Protein AF-A0A833DBC8-F1 (afdb_monomer)

Nearest PDB structures (foldseek):
  3r42-assembly1_A  TM=3.358E-01  e=5.783E-01  Saccharomyces cerevisiae
  7zan-assembly1_C-2  TM=3.223E-01  e=9.195E-01  Homo sapiens
  5nan-assembly1_B  TM=3.167E-01  e=1.094E+00  Homo sapiens
  5bp3-assembly2_B  TM=2.971E-01  e=2.611E+00  Mycolicibacterium smegmatis MC2 155

Solvent-accessible surface area (backbone atoms only — not comparable to full-atom values): 9028 Å² total; per-residue (Å²): 134,87,83,79,68,94,74,79,69,81,77,70,94,66,86,78,84,58,95,85,64,88,82,79,84,75,78,76,83,82,66,87,79,48,72,27,63,76,57,41,62,73,53,54,74,53,76,79,50,56,92,43,77,45,79,76,37,76,80,27,62,53,72,72,67,35,45,82,41,50,30,53,97,75,36,57,69,54,74,50,75,45,84,41,64,47,102,85,67,51,78,46,82,44,72,50,38,34,42,35,26,38,65,41,96,86,60,60,22,26,27,29,33,60,68,64,97,58,72,61,41,37,36,29,37,34,28,26,73,38,56,54,50,54,53,43,45,70,78,56,53,48,50,61,128

Foldseek 3Di:
DDDDDPPPPDPDPDPPDDQPDDDDPPPPPPDDFAFQVVVVVVCPVLVVDFPDKDFPFFFDQDPVSCVVLQFDPRFDKDKDWDWDADPVGDIDIDIWMWRWGDQDPVNQFTWIWIDDPDRGTTTMTTGNVSVVSVVCCVVPPRTDD

Secondary structure (DSSP, 8-state):
-----TT-----------TT--------TTS-PPB-HHHHHHHGGGGG--S-EEEEES---SHHHHHTTT-STT--EEEEEEEEE-TT--EEEEEEEEEEEEEPTTSSEEEEEEE-S-S---EEEEEHHHHHHHHHHHHS-SB--

Mean predicted aligned error: 10.94 Å

Structure (mmCIF, N/CA/C/O backbone):
data_AF-A0A833DBC8-F1
#
_entry.id   AF-A0A833DBC8-F1
#
loop_
_atom_site.group_PDB
_atom_site.id
_atom_site.type_symbol
_atom_site.label_atom_id
_atom_site.label_alt_id
_atom_site.label_comp_id
_atom_site.label_asym_id
_atom_site.label_entity_id
_atom_site.label_seq_id
_atom_site.pdbx_PDB_ins_code
_atom_site.Cartn_x
_atom_site.Cartn_y
_atom_site.Cartn_z
_atom_site.occupancy
_atom_site.B_iso_or_equiv
_atom_site.auth_seq_id
_atom_site.auth_comp_id
_atom_site.auth_asym_id
_atom_site.auth_atom_id
_atom_site.pdbx_PDB_model_num
ATOM 1 N N . MET A 1 1 ? -0.141 2.338 50.242 1.00 36.88 1 MET A N 1
ATOM 2 C CA . MET A 1 1 ? 0.446 3.583 49.716 1.00 36.88 1 MET A CA 1
ATOM 3 C C . MET A 1 1 ? -0.350 3.884 48.471 1.00 36.88 1 MET A C 1
ATOM 5 O O . MET A 1 1 ? -0.318 3.082 47.549 1.00 36.88 1 MET A O 1
ATOM 9 N N . ASP A 1 2 ? -1.213 4.885 48.569 1.00 33.09 2 ASP A N 1
ATOM 10 C CA . ASP A 1 2 ? -2.131 5.282 47.506 1.00 33.09 2 ASP A CA 1
ATOM 11 C C . ASP A 1 2 ? -1.337 6.083 46.464 1.00 33.09 2 ASP A C 1
ATOM 13 O O . ASP A 1 2 ? -0.567 6.967 46.845 1.00 33.09 2 ASP A O 1
ATOM 17 N N . LEU A 1 3 ? -1.425 5.693 45.192 1.00 40.16 3 LEU A N 1
ATOM 18 C CA . LEU A 1 3 ? -0.607 6.211 44.082 1.00 40.16 3 LEU A CA 1
ATOM 19 C C . LEU A 1 3 ? -1.458 6.958 43.048 1.00 40.16 3 LEU A C 1
ATOM 21 O O . LEU A 1 3 ? -1.142 6.956 41.861 1.00 40.16 3 LEU A O 1
ATOM 25 N N . THR A 1 4 ? -2.554 7.581 43.468 1.00 42.47 4 THR A N 1
ATOM 26 C CA . THR A 1 4 ? -3.302 8.475 42.583 1.00 42.47 4 THR A CA 1
ATOM 27 C C . THR A 1 4 ? -2.756 9.890 42.722 1.00 42.47 4 THR A C 1
ATOM 29 O O . THR A 1 4 ? -3.009 10.567 43.721 1.00 42.47 4 THR A O 1
ATOM 32 N N . ASP A 1 5 ? -1.974 10.312 41.730 1.00 41.88 5 ASP A N 1
ATOM 33 C CA . ASP A 1 5 ? -1.545 11.698 41.576 1.00 41.88 5 ASP A CA 1
ATOM 34 C C . ASP A 1 5 ? -2.748 12.532 41.109 1.00 41.88 5 ASP A C 1
ATOM 36 O O . ASP A 1 5 ? -3.415 12.203 40.127 1.00 41.88 5 ASP A O 1
ATOM 40 N N . ALA A 1 6 ? -3.065 13.596 41.844 1.00 42.12 6 ALA A N 1
ATOM 41 C CA . ALA A 1 6 ? -4.268 14.411 41.656 1.00 42.12 6 ALA A CA 1
ATOM 42 C C . ALA A 1 6 ? -4.221 15.309 40.401 1.00 42.12 6 ALA A C 1
ATOM 44 O O . ALA A 1 6 ? -5.123 16.117 40.194 1.00 42.12 6 ALA A O 1
ATOM 45 N N . ASN A 1 7 ? -3.189 15.152 39.569 1.00 43.09 7 ASN A N 1
ATOM 46 C CA . ASN A 1 7 ? -2.971 15.884 38.323 1.00 43.09 7 ASN A CA 1
ATOM 47 C C . ASN A 1 7 ? -3.301 15.079 37.052 1.00 43.09 7 ASN A C 1
ATOM 49 O O . ASN A 1 7 ? -2.933 15.507 35.960 1.00 43.09 7 ASN A O 1
ATOM 53 N N . ASP A 1 8 ? -4.035 13.964 37.151 1.00 41.16 8 ASP A N 1
ATOM 54 C CA . ASP A 1 8 ? -4.628 13.254 35.998 1.00 41.16 8 ASP A CA 1
ATOM 55 C C . ASP A 1 8 ? -5.806 14.058 35.381 1.00 41.16 8 ASP A C 1
ATOM 57 O O . ASP A 1 8 ? -6.910 13.567 35.122 1.00 41.16 8 ASP A O 1
ATOM 61 N N . GLU A 1 9 ? -5.593 15.357 35.153 1.00 39.69 9 GLU A N 1
ATOM 62 C CA . GLU A 1 9 ? -6.494 16.201 34.386 1.00 39.69 9 GLU A CA 1
ATOM 63 C C . GLU A 1 9 ? -6.500 15.737 32.927 1.00 39.69 9 GLU A C 1
ATOM 65 O O . GLU A 1 9 ? -5.564 15.967 32.166 1.00 39.69 9 GLU A O 1
ATOM 70 N N . LYS A 1 10 ? -7.607 15.084 32.551 1.00 41.38 10 LYS A N 1
ATOM 71 C CA . LYS A 1 10 ? -8.259 15.126 31.231 1.00 41.38 10 LYS A CA 1
ATOM 72 C C . LYS A 1 10 ? -7.315 15.392 30.051 1.00 41.38 10 LYS A C 1
ATOM 74 O O . LYS A 1 10 ? -7.465 16.379 29.330 1.00 41.38 10 LYS A O 1
ATOM 79 N N . THR A 1 11 ? -6.408 14.466 29.773 1.00 36.88 11 THR A N 1
ATOM 80 C CA . THR A 1 11 ? -5.800 14.400 28.445 1.00 36.88 11 THR A CA 1
ATOM 81 C C . THR A 1 11 ? -6.843 13.821 27.497 1.00 36.88 11 THR A C 1
ATOM 83 O O . THR A 1 11 ? -7.052 12.615 27.405 1.00 36.88 11 THR A O 1
ATOM 86 N N . SER A 1 12 ? -7.585 14.704 26.825 1.00 37.84 12 SER A N 1
ATOM 87 C CA . SER A 1 12 ? -8.412 14.309 25.690 1.00 37.84 12 SER A CA 1
ATOM 88 C C . SER A 1 12 ? -7.510 13.628 24.665 1.00 37.84 12 SER A C 1
ATOM 90 O O . SER A 1 12 ? -6.496 14.216 24.279 1.00 37.84 12 SER A O 1
ATOM 92 N N . ASN A 1 13 ? -7.887 12.426 24.222 1.00 42.09 13 ASN A N 1
ATOM 93 C CA . ASN A 1 13 ? -7.270 11.737 23.091 1.00 42.09 13 ASN A CA 1
ATOM 94 C C . ASN A 1 13 ? -7.404 12.617 21.839 1.00 42.09 13 ASN A C 1
ATOM 96 O O . ASN A 1 13 ? -8.350 12.495 21.067 1.00 42.09 13 ASN A O 1
ATOM 100 N N . SER A 1 14 ? -6.477 13.553 21.677 1.00 40.44 14 SER A N 1
ATOM 101 C CA . SER A 1 14 ? -6.288 14.328 20.465 1.00 40.44 14 SER A CA 1
ATOM 102 C C . SER A 1 14 ? -5.070 13.731 19.785 1.00 40.44 14 SER A C 1
ATOM 104 O O . SER A 1 14 ? -3.948 13.812 20.282 1.00 40.44 14 SER A O 1
ATOM 106 N N . LEU A 1 15 ? -5.316 13.045 18.671 1.00 46.38 15 LEU A N 1
ATOM 107 C CA . LEU A 1 15 ? -4.273 12.678 17.724 1.00 46.38 15 LEU A CA 1
ATOM 108 C C . LEU A 1 15 ? -3.784 13.989 17.099 1.00 46.38 15 LEU A C 1
ATOM 110 O O . LEU A 1 15 ? -4.294 14.431 16.072 1.00 46.38 15 LEU A O 1
ATOM 114 N N . ASN A 1 16 ? -2.854 14.665 17.773 1.00 42.97 16 ASN A N 1
ATOM 115 C CA . ASN A 1 16 ? -2.148 15.805 17.204 1.00 42.97 16 ASN A CA 1
ATOM 116 C C . ASN A 1 16 ? -1.276 15.267 16.080 1.00 42.97 16 ASN A C 1
ATOM 118 O O . ASN A 1 16 ? -0.211 14.737 16.367 1.00 42.97 16 ASN A O 1
ATOM 122 N N . LYS A 1 17 ? -1.760 15.351 14.838 1.00 47.94 17 LYS A N 1
ATOM 123 C CA . LYS A 1 17 ? -1.042 14.965 13.621 1.00 47.94 17 LYS A CA 1
ATOM 124 C C . LYS A 1 17 ? -0.041 16.062 13.255 1.00 47.94 17 LYS A C 1
ATOM 126 O O . LYS A 1 17 ? -0.428 17.093 12.712 1.00 47.94 17 LYS A O 1
ATOM 131 N N . GLU A 1 18 ? 1.234 15.841 13.540 1.00 46.38 18 GLU A N 1
ATOM 132 C CA . GLU A 1 18 ? 2.339 16.605 12.970 1.00 46.38 18 GLU A CA 1
ATOM 133 C C . GLU A 1 18 ? 3.036 15.754 11.896 1.00 46.38 18 GLU A C 1
ATOM 135 O O . GLU A 1 18 ? 3.261 14.557 12.106 1.00 46.38 18 GLU A O 1
ATOM 140 N N . PRO A 1 19 ? 3.388 16.333 10.734 1.00 40.66 19 PRO A N 1
ATOM 141 C CA . PRO A 1 19 ? 4.102 15.611 9.686 1.00 40.66 19 PRO A CA 1
ATOM 142 C C . PRO A 1 19 ? 5.457 15.075 10.177 1.00 40.66 19 PRO A C 1
ATOM 144 O O . PRO A 1 19 ? 6.279 15.833 10.687 1.00 40.66 19 PRO A O 1
ATOM 147 N N . GLY A 1 20 ? 5.723 13.781 9.966 1.00 41.75 20 GLY A N 1
ATOM 148 C CA . GLY A 1 20 ? 7.033 13.164 10.228 1.00 41.75 20 GLY A CA 1
ATOM 149 C C . GLY A 1 20 ? 7.212 12.504 11.600 1.00 41.75 20 GLY A C 1
ATOM 150 O O . GLY A 1 20 ? 8.315 12.043 11.897 1.00 41.75 20 GLY A O 1
ATOM 151 N N . ILE A 1 21 ? 6.160 12.414 12.421 1.00 41.06 21 ILE A N 1
ATOM 152 C CA . ILE A 1 21 ? 6.164 11.643 13.672 1.00 41.06 21 ILE A CA 1
ATOM 153 C C . ILE A 1 21 ? 5.371 10.348 13.462 1.00 41.06 21 ILE A C 1
ATOM 155 O O . ILE A 1 21 ? 4.203 10.375 13.089 1.00 41.06 21 ILE A O 1
ATOM 159 N N . GLY A 1 22 ? 6.007 9.196 13.695 1.00 36.44 22 GLY A N 1
ATOM 160 C CA . GLY A 1 22 ? 5.320 7.905 13.711 1.00 36.44 22 GLY A CA 1
ATOM 161 C C . GLY A 1 22 ? 4.460 7.777 14.967 1.00 36.44 22 GLY A C 1
ATOM 162 O O . GLY A 1 22 ? 4.975 7.817 16.085 1.00 36.44 22 GLY A O 1
ATOM 163 N N . TYR A 1 23 ? 3.152 7.610 14.798 1.00 45.09 23 TYR A N 1
ATOM 164 C CA . TYR A 1 23 ? 2.212 7.441 15.902 1.00 45.09 23 TYR A CA 1
ATOM 165 C C . TYR A 1 23 ? 1.971 5.955 16.161 1.00 45.09 23 TYR A C 1
ATOM 167 O O . TYR A 1 23 ? 1.170 5.307 15.488 1.00 45.09 23 TYR A O 1
ATOM 175 N N . ALA A 1 24 ? 2.631 5.413 17.182 1.00 42.09 24 ALA A N 1
ATOM 176 C CA . ALA A 1 24 ? 2.230 4.139 17.757 1.00 42.09 24 ALA A CA 1
ATOM 177 C C . ALA A 1 24 ? 1.051 4.383 18.712 1.00 42.09 24 ALA A C 1
ATOM 179 O O . ALA A 1 24 ? 1.214 4.972 19.782 1.00 42.09 24 ALA A O 1
ATOM 180 N N . ALA A 1 25 ? -0.149 3.939 18.334 1.00 44.03 25 ALA A N 1
ATOM 181 C CA . ALA A 1 25 ? -1.286 3.917 19.243 1.00 44.03 25 ALA A CA 1
ATOM 182 C C . ALA A 1 25 ? -1.066 2.813 20.289 1.00 44.03 25 ALA A C 1
ATOM 184 O O . ALA A 1 25 ? -1.464 1.662 20.110 1.00 44.03 25 ALA A O 1
ATOM 185 N N . PHE A 1 26 ? -0.424 3.156 21.404 1.00 40.34 26 PHE A N 1
ATOM 186 C CA . PHE A 1 26 ? -0.473 2.319 22.594 1.00 40.34 26 PHE A CA 1
ATOM 187 C C . PHE A 1 26 ? -1.839 2.529 23.238 1.00 40.34 26 PHE A C 1
ATOM 189 O O . PHE A 1 26 ? -2.058 3.499 23.962 1.00 40.34 26 PHE A O 1
ATOM 196 N N . LEU A 1 27 ? -2.776 1.620 22.970 1.00 44.19 27 LEU A N 1
ATOM 197 C CA . LEU A 1 27 ? -3.972 1.507 23.794 1.00 44.19 27 LEU A CA 1
ATOM 198 C C . LEU A 1 27 ? -3.491 1.237 25.223 1.00 44.19 27 LEU A C 1
ATOM 200 O O . LEU A 1 27 ? -3.043 0.136 25.539 1.00 44.19 27 LEU A O 1
ATOM 204 N N . LYS A 1 28 ? -3.534 2.250 26.093 1.00 45.94 28 LYS A N 1
ATOM 205 C CA . LYS A 1 28 ? -3.354 2.061 27.532 1.00 45.94 28 LYS A CA 1
ATOM 206 C C . LYS A 1 28 ? -4.592 1.285 27.984 1.00 45.94 28 LYS A C 1
ATOM 208 O O . LYS A 1 28 ? -5.645 1.870 28.216 1.00 45.94 28 LYS A O 1
ATOM 213 N N . VAL A 1 29 ? -4.504 -0.048 27.968 1.00 47.81 29 VAL A N 1
ATOM 214 C CA . VAL A 1 29 ? -5.620 -0.975 28.219 1.00 47.81 29 VAL A CA 1
ATOM 215 C C . VAL A 1 29 ? -6.024 -0.910 29.698 1.00 47.81 29 VAL A C 1
ATOM 217 O O . VAL A 1 29 ? -5.690 -1.783 30.489 1.00 47.81 29 VAL A O 1
ATOM 220 N N . GLY A 1 30 ? -6.706 0.166 30.084 1.00 50.06 30 GLY A N 1
ATOM 221 C CA . GLY A 1 30 ? -7.488 0.266 31.318 1.00 50.06 30 GLY A CA 1
ATOM 222 C C . GLY A 1 30 ? -8.985 0.118 31.041 1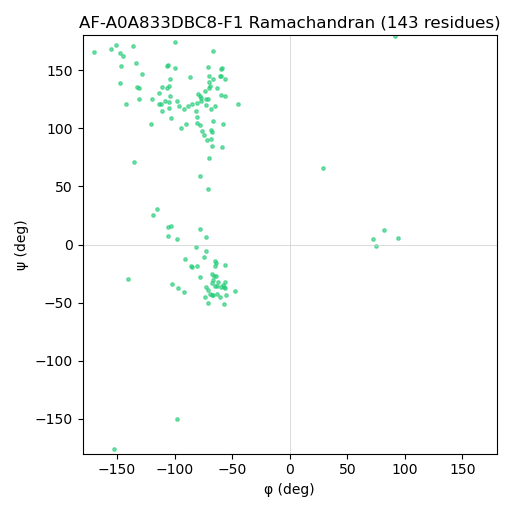.00 50.06 30 GLY A C 1
ATOM 223 O O . GLY A 1 30 ? -9.701 -0.511 31.815 1.00 50.06 30 GLY A O 1
ATOM 224 N N . GLU A 1 31 ? -9.445 0.606 29.885 1.00 56.97 31 GLU A N 1
ATOM 225 C CA . GLU A 1 31 ? -10.837 0.506 29.450 1.00 56.97 31 GLU A CA 1
ATOM 226 C C . GLU A 1 31 ? -10.964 -0.396 28.222 1.00 56.97 31 GLU A C 1
ATOM 228 O O . GLU A 1 31 ? -10.252 -0.257 27.225 1.00 56.97 31 GLU A O 1
ATOM 233 N N . LYS A 1 32 ? -11.896 -1.352 28.286 1.00 62.75 32 LYS A N 1
ATOM 234 C CA . LYS A 1 32 ? -12.289 -2.149 27.122 1.00 62.75 32 LYS A CA 1
ATOM 235 C C . LYS A 1 32 ? -13.025 -1.239 26.144 1.00 62.75 32 LYS A C 1
ATOM 237 O O . LYS A 1 32 ? -14.224 -1.020 26.295 1.00 62.75 32 LYS A O 1
ATOM 242 N N . ILE A 1 33 ? -12.322 -0.749 25.128 1.00 73.69 33 ILE A N 1
ATOM 243 C CA . ILE A 1 33 ? -12.952 -0.042 24.015 1.00 73.69 33 ILE A CA 1
ATOM 244 C C . ILE A 1 33 ? -13.846 -1.035 23.266 1.00 73.69 33 ILE A C 1
ATOM 246 O O . ILE A 1 33 ? -13.389 -2.066 22.767 1.00 73.69 33 ILE A O 1
ATOM 250 N N . ALA A 1 34 ? -15.145 -0.752 23.223 1.00 84.62 34 ALA A N 1
ATOM 251 C CA . ALA A 1 34 ? -16.101 -1.611 22.544 1.00 84.62 34 ALA A CA 1
ATOM 252 C C . ALA A 1 34 ? -16.058 -1.364 21.032 1.00 84.62 34 ALA A C 1
ATOM 254 O O . ALA A 1 34 ? -16.195 -0.232 20.577 1.00 84.62 34 ALA A O 1
ATOM 255 N N . LEU A 1 35 ? -15.943 -2.435 20.247 1.00 85.56 35 LEU A N 1
ATOM 256 C CA . LEU A 1 35 ? -16.072 -2.374 18.793 1.00 85.56 35 LEU A CA 1
ATOM 257 C C . LEU A 1 35 ? -17.492 -1.930 18.400 1.00 85.56 35 LEU A C 1
ATOM 259 O O . LEU A 1 35 ? -18.489 -2.460 18.909 1.00 85.56 35 LEU A O 1
ATOM 263 N N . ASN A 1 36 ? -17.593 -0.999 17.455 1.00 89.25 36 ASN A N 1
ATOM 264 C CA . ASN A 1 36 ? -18.820 -0.754 16.715 1.00 89.25 36 ASN A CA 1
ATOM 265 C C . ASN A 1 36 ? -18.935 -1.812 15.605 1.00 89.25 36 ASN A C 1
ATOM 267 O O . ASN A 1 36 ? -18.234 -1.761 14.596 1.00 89.25 36 ASN A O 1
ATOM 271 N N . LYS A 1 37 ? -19.820 -2.795 15.806 1.00 88.75 37 LYS A N 1
ATOM 272 C CA . LYS A 1 37 ? -19.976 -3.927 14.884 1.00 88.75 37 LYS A CA 1
ATOM 273 C C . LYS A 1 37 ? -20.553 -3.519 13.529 1.00 88.75 37 LYS A C 1
ATOM 275 O O . LYS A 1 37 ? -20.183 -4.138 12.537 1.00 88.75 37 LYS A O 1
ATOM 280 N N . GLU A 1 38 ? -21.430 -2.514 13.475 1.00 87.94 38 GLU A N 1
ATOM 281 C CA . GLU A 1 38 ? -22.000 -2.052 12.206 1.00 87.94 38 GLU A CA 1
ATOM 282 C C . GLU A 1 38 ? -20.947 -1.357 11.339 1.00 87.94 38 GLU A C 1
ATOM 284 O O . GLU A 1 38 ? -20.887 -1.613 10.137 1.00 87.94 38 GLU A O 1
ATOM 289 N N . LEU A 1 39 ? -20.098 -0.515 11.940 1.00 84.00 39 LEU A N 1
ATOM 290 C CA . LEU A 1 39 ? -18.977 0.117 11.237 1.00 84.00 39 LEU A CA 1
ATOM 291 C C . LEU A 1 39 ? -17.933 -0.924 10.828 1.00 84.00 39 LEU A C 1
ATOM 293 O O . LEU A 1 39 ? -17.488 -0.933 9.686 1.00 84.00 39 LEU A O 1
ATOM 297 N N . TRP A 1 40 ? -17.604 -1.863 11.719 1.00 86.12 40 TRP A N 1
ATOM 298 C CA . TRP A 1 40 ? -16.649 -2.924 11.406 1.00 86.12 40 TRP A CA 1
ATOM 299 C C . TRP A 1 40 ? -17.096 -3.798 10.232 1.00 86.12 40 TRP A C 1
ATOM 301 O O . TRP A 1 40 ? -16.300 -4.079 9.339 1.00 86.12 40 TRP A O 1
ATOM 311 N N . ALA A 1 41 ? -18.369 -4.208 10.204 1.00 86.00 41 ALA A N 1
ATOM 312 C CA . ALA A 1 41 ? -18.907 -5.054 9.141 1.00 86.00 41 ALA A CA 1
ATOM 313 C C . ALA A 1 41 ? -18.721 -4.424 7.751 1.00 86.00 41 ALA A C 1
ATOM 315 O O . ALA A 1 41 ? -18.403 -5.138 6.798 1.00 86.00 41 ALA A O 1
ATOM 316 N N . GLN A 1 42 ? -18.842 -3.097 7.651 1.00 81.25 42 GLN A N 1
ATOM 317 C CA . GLN A 1 42 ? -18.648 -2.354 6.405 1.00 81.25 42 GLN A CA 1
ATOM 318 C C . GLN A 1 42 ? -17.198 -2.408 5.912 1.00 81.25 42 GLN A C 1
ATOM 320 O O . GLN A 1 42 ? -16.985 -2.427 4.705 1.00 81.25 42 GLN A O 1
ATOM 325 N N . SER A 1 43 ? -16.213 -2.515 6.805 1.00 76.31 43 SER A N 1
ATOM 326 C CA . SER A 1 43 ? -14.785 -2.520 6.455 1.00 76.31 43 SER A CA 1
ATOM 327 C C . SER A 1 43 ? -14.200 -3.913 6.197 1.00 76.31 43 SER A C 1
ATOM 329 O O . SER A 1 43 ? -13.099 -4.026 5.669 1.00 76.31 43 SER A O 1
ATOM 331 N N . THR A 1 44 ? -14.915 -4.993 6.536 1.00 76.12 44 THR A N 1
ATOM 332 C CA . THR A 1 44 ? -14.379 -6.372 6.454 1.00 76.12 44 THR A CA 1
ATOM 333 C C . THR A 1 44 ? -13.893 -6.781 5.063 1.00 76.12 44 THR A C 1
ATOM 335 O O . THR A 1 44 ? -12.898 -7.494 4.950 1.00 76.12 44 THR A O 1
ATOM 338 N N . HIS A 1 45 ? -14.549 -6.304 4.005 1.00 76.25 45 HIS A N 1
ATOM 339 C CA . HIS A 1 45 ? -14.173 -6.595 2.620 1.00 76.25 45 HIS A CA 1
ATOM 340 C C . HIS A 1 45 ? -12.802 -6.023 2.225 1.00 76.25 45 HIS A C 1
ATOM 342 O O . HIS A 1 45 ? -12.218 -6.474 1.253 1.00 76.25 45 HIS A O 1
ATOM 348 N N . LEU A 1 46 ? -12.271 -5.054 2.973 1.00 72.56 46 LEU A N 1
ATOM 349 C CA . LEU A 1 46 ? -10.967 -4.440 2.710 1.00 72.56 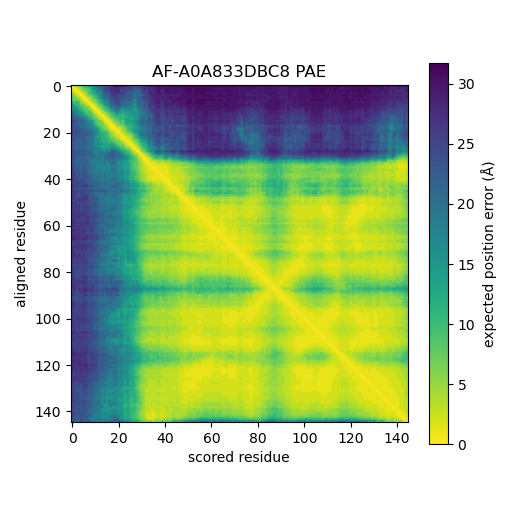46 LEU A CA 1
ATOM 350 C C . LEU A 1 46 ? -9.811 -5.308 3.225 1.00 72.56 46 LEU A C 1
ATOM 352 O O . LEU A 1 46 ? -8.670 -5.163 2.793 1.00 72.56 46 LEU A O 1
ATOM 356 N N . LEU A 1 47 ? -10.098 -6.245 4.134 1.00 76.75 47 LEU A N 1
ATOM 357 C CA . LEU A 1 47 ? -9.098 -7.149 4.704 1.00 76.75 47 LEU A CA 1
ATOM 358 C C . LEU A 1 47 ? -8.657 -8.244 3.724 1.00 76.75 47 LEU A C 1
ATOM 360 O O . LEU A 1 47 ? -7.671 -8.924 3.990 1.00 76.75 47 LEU A O 1
ATOM 364 N N . SER A 1 48 ? -9.340 -8.408 2.583 1.00 81.94 48 SER A N 1
ATOM 365 C CA . SER A 1 48 ? -8.870 -9.291 1.506 1.00 81.94 48 SER A CA 1
ATOM 366 C C . SER A 1 48 ? -7.666 -8.732 0.743 1.00 81.94 48 SER A C 1
ATOM 368 O O . SER A 1 48 ? -7.123 -9.425 -0.114 1.00 81.94 48 SER A O 1
ATOM 370 N N . GLY A 1 49 ? -7.252 -7.498 1.042 1.00 87.56 49 GLY A N 1
ATOM 371 C CA . GLY A 1 49 ? -6.205 -6.792 0.314 1.00 87.56 49 GLY A CA 1
ATOM 372 C C . GLY A 1 49 ? -6.757 -5.945 -0.840 1.00 87.56 49 GLY A C 1
ATOM 373 O O . GLY A 1 49 ? -7.973 -5.900 -1.060 1.00 87.56 49 GLY A O 1
ATOM 374 N N . PRO A 1 50 ? -5.872 -5.249 -1.572 1.00 91.56 50 PRO A N 1
ATOM 375 C CA . PRO A 1 50 ? -6.265 -4.401 -2.690 1.00 91.56 50 PRO A CA 1
ATOM 376 C C . PRO A 1 50 ? -6.829 -5.225 -3.847 1.00 91.56 50 PRO A C 1
ATOM 378 O O . PRO A 1 50 ? -6.314 -6.292 -4.176 1.00 91.56 50 PRO A O 1
ATOM 381 N N . ASN A 1 51 ? -7.854 -4.693 -4.522 1.00 91.56 51 ASN A N 1
ATOM 382 C CA . ASN A 1 51 ? -8.478 -5.365 -5.670 1.00 91.56 51 ASN A CA 1
ATOM 383 C C . ASN A 1 51 ? -7.520 -5.530 -6.859 1.00 91.56 51 ASN A C 1
ATOM 385 O O . ASN A 1 51 ? -7.685 -6.433 -7.679 1.00 91.56 51 ASN A O 1
ATOM 389 N N . SER A 1 52 ? -6.537 -4.637 -6.973 1.00 94.50 52 SER A N 1
ATOM 390 C CA . SER A 1 52 ? -5.522 -4.668 -8.018 1.00 94.50 52 SER A CA 1
ATOM 391 C C . SER A 1 52 ? -4.192 -4.133 -7.508 1.00 94.50 52 SER A C 1
ATOM 393 O O . SER A 1 52 ? -4.145 -3.100 -6.835 1.00 94.50 52 SER A O 1
ATOM 395 N N . ILE A 1 53 ? -3.118 -4.809 -7.909 1.00 96.44 53 ILE A N 1
ATOM 396 C CA . ILE A 1 53 ? -1.739 -4.337 -7.813 1.00 96.44 53 ILE A CA 1
ATOM 397 C C . ILE A 1 53 ? -1.109 -4.548 -9.188 1.00 96.44 53 ILE A C 1
ATOM 399 O O . ILE A 1 53 ? -1.128 -5.663 -9.711 1.00 96.44 53 ILE A O 1
ATOM 403 N N . THR A 1 5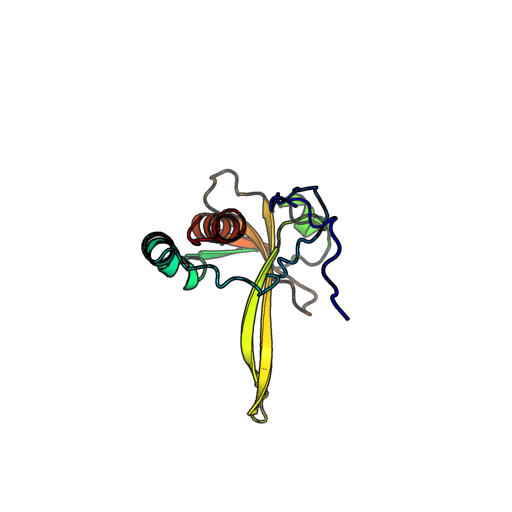4 ? -0.556 -3.496 -9.784 1.00 97.69 54 THR A N 1
ATOM 404 C CA . THR A 1 54 ? 0.105 -3.570 -11.097 1.00 97.69 54 THR A CA 1
ATOM 405 C C . THR A 1 54 ? 1.492 -2.957 -11.052 1.00 97.69 54 THR A C 1
ATOM 407 O O . THR A 1 54 ? 1.701 -1.968 -10.358 1.00 97.69 54 THR A O 1
ATOM 410 N N . VAL A 1 55 ? 2.430 -3.498 -11.828 1.00 97.75 55 VAL A N 1
ATOM 411 C CA . VAL A 1 55 ? 3.780 -2.934 -11.953 1.00 97.75 55 VAL A CA 1
ATOM 412 C C . VAL A 1 55 ? 3.759 -1.753 -12.926 1.00 97.75 55 VAL A C 1
ATOM 414 O O . VAL A 1 55 ? 3.394 -1.912 -14.087 1.00 97.75 55 VAL A O 1
ATOM 417 N N . VAL A 1 56 ? 4.174 -0.581 -12.447 1.00 97.62 56 VAL A N 1
ATOM 418 C CA . VAL A 1 56 ? 4.333 0.657 -13.230 1.00 97.62 56 VAL A CA 1
ATOM 419 C C . VAL A 1 56 ? 5.759 0.774 -13.770 1.00 97.62 56 VAL A C 1
ATOM 421 O O . VAL A 1 56 ? 5.962 1.160 -14.919 1.00 97.62 56 VAL A O 1
ATOM 424 N N . LYS A 1 57 ? 6.755 0.411 -12.954 1.00 97.31 57 LYS A N 1
ATOM 425 C CA . LYS A 1 57 ? 8.174 0.353 -13.335 1.00 97.31 57 LYS A CA 1
ATOM 426 C C . LYS A 1 57 ? 8.821 -0.855 -12.668 1.00 97.31 57 LYS A C 1
ATOM 428 O O . LYS A 1 57 ? 8.807 -0.951 -11.447 1.00 97.31 57 LYS A O 1
ATOM 433 N N . SER A 1 58 ? 9.378 -1.770 -13.457 1.00 96.81 58 SER A N 1
ATOM 434 C CA . SER A 1 58 ? 9.907 -3.054 -12.969 1.00 96.81 58 SER A CA 1
ATOM 435 C C . SER A 1 58 ? 11.345 -2.997 -12.455 1.00 96.81 58 SER A C 1
ATOM 437 O O . SER A 1 58 ? 11.774 -3.904 -11.758 1.00 96.81 58 SER A O 1
ATOM 439 N N . ASP A 1 59 ? 12.095 -1.972 -12.840 1.00 95.94 59 ASP A N 1
ATOM 440 C CA . ASP A 1 59 ? 13.548 -1.853 -12.687 1.00 95.94 59 ASP A CA 1
ATOM 441 C C . ASP A 1 59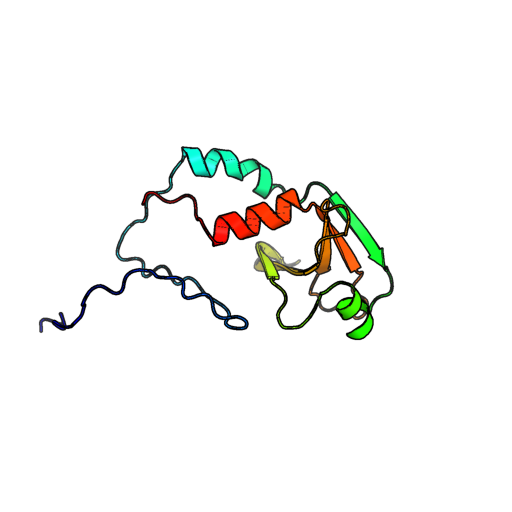 ? 13.948 -0.656 -11.808 1.00 95.94 59 ASP A C 1
ATOM 443 O O . ASP A 1 59 ? 15.027 -0.101 -11.977 1.00 95.94 59 ASP A O 1
ATOM 447 N N . ALA A 1 60 ? 13.066 -0.206 -10.911 1.00 96.44 60 ALA A N 1
ATOM 448 C CA . ALA A 1 60 ? 13.399 0.845 -9.954 1.00 96.44 60 ALA A CA 1
ATOM 449 C C . ALA A 1 60 ? 14.330 0.300 -8.859 1.00 96.44 60 ALA A C 1
ATOM 451 O O . ALA A 1 60 ? 14.073 -0.764 -8.290 1.00 96.44 60 ALA A O 1
ATOM 452 N N . SER A 1 61 ? 15.411 1.026 -8.578 1.00 95.19 61 SER A N 1
ATOM 453 C CA . SER A 1 61 ? 16.377 0.666 -7.527 1.00 95.19 61 SER A CA 1
ATOM 454 C C . SER A 1 61 ? 16.891 1.873 -6.748 1.00 95.19 61 SER A C 1
ATOM 456 O O . SER A 1 61 ? 17.166 1.748 -5.557 1.00 95.19 61 SER A O 1
ATOM 458 N N . GLU A 1 62 ? 16.957 3.050 -7.373 1.00 94.38 62 GLU A N 1
ATOM 459 C CA . GLU A 1 62 ? 17.536 4.254 -6.770 1.00 94.38 62 GLU A CA 1
ATOM 460 C C . GLU A 1 62 ? 16.463 5.202 -6.202 1.00 94.38 62 GLU A C 1
ATOM 462 O O . GLU A 1 62 ? 15.343 5.232 -6.718 1.00 94.38 62 GLU A O 1
ATOM 467 N N . PRO A 1 63 ? 16.764 6.010 -5.164 1.00 91.81 63 PRO A N 1
ATOM 468 C CA . PRO A 1 63 ? 15.812 6.947 -4.553 1.00 91.81 63 PRO A CA 1
ATOM 469 C C . PRO A 1 63 ? 15.033 7.815 -5.558 1.00 91.81 63 PRO A C 1
ATOM 471 O O . PRO A 1 63 ? 13.827 8.024 -5.412 1.00 91.81 63 PRO A O 1
ATOM 474 N N . GLU A 1 64 ? 15.701 8.292 -6.607 1.00 94.88 64 GLU A N 1
ATOM 475 C CA . GLU A 1 64 ? 15.137 9.163 -7.640 1.00 94.88 64 GLU A CA 1
ATOM 476 C C . GLU A 1 64 ? 14.055 8.468 -8.479 1.00 94.88 64 GLU A C 1
ATOM 478 O O . GLU A 1 64 ? 13.139 9.131 -8.979 1.00 94.88 64 GLU A O 1
ATOM 483 N N . ASP A 1 65 ? 14.111 7.137 -8.603 1.00 95.75 65 ASP A N 1
ATOM 484 C CA . ASP A 1 65 ? 13.083 6.364 -9.299 1.00 95.75 65 ASP A CA 1
ATOM 485 C C . ASP A 1 65 ? 11.743 6.382 -8.566 1.00 95.75 65 ASP A C 1
ATOM 487 O O . ASP A 1 65 ? 10.707 6.226 -9.215 1.00 95.75 65 ASP A O 1
ATOM 491 N N . TYR A 1 66 ? 11.763 6.598 -7.249 1.00 96.88 66 TYR A N 1
ATOM 492 C CA . TYR A 1 66 ? 10.589 6.598 -6.379 1.00 96.88 66 TYR A CA 1
ATOM 493 C C . TYR A 1 66 ? 10.054 8.013 -6.123 1.00 96.88 66 TYR A C 1
ATOM 495 O O . TYR A 1 66 ? 8.838 8.214 -6.124 1.00 96.88 66 TYR A O 1
ATOM 503 N N . ILE A 1 67 ? 10.944 9.007 -5.989 1.00 96.56 67 ILE A N 1
ATOM 504 C CA . ILE A 1 67 ? 10.585 10.410 -5.697 1.00 96.56 67 ILE A CA 1
ATOM 505 C C . ILE A 1 67 ? 9.599 10.978 -6.725 1.00 96.56 67 ILE A C 1
ATOM 507 O O . ILE A 1 67 ? 8.678 11.703 -6.358 1.00 96.56 67 ILE A O 1
ATOM 511 N N . LYS A 1 68 ? 9.746 10.624 -8.009 1.00 95.50 68 LYS A N 1
ATOM 512 C CA . LYS A 1 68 ? 8.838 11.081 -9.080 1.00 95.50 68 LYS A CA 1
ATOM 513 C C . LYS A 1 68 ? 7.398 10.567 -8.954 1.00 95.50 68 LYS A C 1
ATOM 515 O O . LYS A 1 68 ? 6.521 11.073 -9.642 1.00 95.50 68 LYS A O 1
ATOM 520 N N . TYR A 1 69 ? 7.177 9.562 -8.112 1.00 97.56 69 TYR A N 1
ATOM 521 C CA . TYR A 1 69 ? 5.866 9.005 -7.787 1.00 97.56 69 TYR A CA 1
ATOM 522 C C . TYR A 1 69 ? 5.397 9.422 -6.384 1.00 97.56 69 TYR A C 1
ATOM 524 O O . TYR A 1 69 ? 4.522 8.778 -5.811 1.00 97.56 69 TYR A O 1
ATOM 532 N N . GLY A 1 70 ? 6.035 10.431 -5.784 1.00 97.06 70 GLY A N 1
ATOM 533 C CA . GLY A 1 70 ? 5.732 10.908 -4.435 1.00 97.06 70 GLY A CA 1
ATOM 534 C C . GLY A 1 70 ? 6.238 10.006 -3.311 1.00 97.06 70 GLY A C 1
ATOM 535 O O . GLY A 1 70 ? 6.086 10.350 -2.142 1.00 97.06 70 GLY A O 1
ATOM 536 N N . ILE A 1 71 ? 6.877 8.874 -3.622 1.00 96.94 71 ILE A N 1
ATOM 537 C CA . ILE A 1 71 ? 7.329 7.930 -2.600 1.00 96.94 71 ILE A CA 1
ATOM 538 C C . ILE A 1 71 ? 8.663 8.412 -2.022 1.00 96.94 71 ILE A C 1
ATOM 540 O O . ILE A 1 71 ? 9.676 8.479 -2.722 1.00 96.94 71 ILE A O 1
ATOM 544 N N . ASN A 1 72 ? 8.669 8.760 -0.738 1.00 93.50 72 ASN A N 1
ATOM 545 C CA . ASN A 1 72 ? 9.839 9.301 -0.057 1.00 93.50 72 ASN A CA 1
ATOM 546 C C . ASN A 1 72 ? 9.816 8.992 1.455 1.00 93.50 72 ASN A C 1
ATOM 548 O O . ASN A 1 72 ? 8.944 8.292 1.956 1.00 93.50 72 ASN A O 1
ATOM 552 N N . LYS A 1 73 ? 10.789 9.508 2.214 1.00 88.38 73 LYS A N 1
ATOM 553 C CA . LYS A 1 73 ? 10.941 9.215 3.653 1.00 88.38 73 LYS A CA 1
ATOM 554 C C . LYS A 1 73 ? 9.791 9.699 4.551 1.00 88.38 73 LYS A C 1
ATOM 556 O O . LYS A 1 73 ? 9.750 9.309 5.712 1.00 88.38 73 LYS A O 1
ATOM 561 N N . THR A 1 74 ? 8.929 10.593 4.068 1.00 89.62 74 THR A N 1
ATOM 562 C CA . THR A 1 74 ? 7.748 11.080 4.800 1.00 89.62 74 THR A CA 1
ATOM 563 C C . THR A 1 74 ? 6.448 10.487 4.265 1.00 89.62 74 THR A C 1
ATOM 565 O O . THR A 1 74 ? 5.383 10.957 4.649 1.00 89.62 74 THR A O 1
ATOM 568 N N . SER A 1 75 ? 6.531 9.522 3.348 1.00 92.69 75 SER A N 1
ATOM 569 C CA . SER A 1 75 ? 5.379 8.783 2.846 1.00 92.69 75 SER A CA 1
ATOM 570 C C . SER A 1 75 ? 4.667 8.036 3.964 1.00 92.69 75 SER A C 1
ATOM 572 O O . SER A 1 75 ? 5.315 7.488 4.861 1.00 92.69 75 SER A O 1
ATOM 574 N N . ASP A 1 76 ? 3.344 7.950 3.847 1.00 92.31 76 ASP A N 1
ATOM 575 C CA . ASP A 1 76 ? 2.568 7.001 4.633 1.00 92.31 76 ASP A CA 1
ATOM 576 C C . ASP A 1 76 ? 3.037 5.576 4.333 1.00 92.31 76 ASP A C 1
ATOM 578 O O . ASP A 1 76 ? 3.518 5.262 3.238 1.00 92.31 76 ASP A O 1
ATOM 582 N N . ALA A 1 77 ? 2.889 4.699 5.318 1.00 94.38 77 ALA A N 1
ATOM 583 C CA . ALA A 1 77 ? 3.271 3.309 5.186 1.00 94.38 77 ALA A CA 1
ATOM 584 C C . ALA A 1 77 ? 2.156 2.398 5.693 1.00 94.38 77 ALA A C 1
ATOM 586 O O . ALA A 1 77 ? 1.577 2.634 6.754 1.00 94.38 77 ALA A O 1
ATOM 587 N N . ILE A 1 78 ? 1.873 1.342 4.935 1.00 93.25 78 ILE A N 1
ATOM 588 C CA . ILE A 1 78 ? 0.922 0.304 5.329 1.00 93.25 78 ILE A CA 1
ATOM 589 C C . ILE A 1 78 ? 1.709 -0.969 5.600 1.00 93.25 78 ILE A C 1
ATOM 591 O O . ILE A 1 78 ? 2.286 -1.554 4.684 1.00 93.25 78 ILE A O 1
ATOM 595 N N . GLU A 1 79 ? 1.705 -1.408 6.858 1.00 93.00 79 GLU A N 1
ATOM 596 C CA . GLU A 1 79 ? 2.324 -2.660 7.277 1.00 93.00 79 GLU A CA 1
ATOM 597 C C . GLU A 1 79 ? 1.264 -3.706 7.631 1.00 93.00 79 GLU A C 1
ATOM 599 O O . GLU A 1 79 ? 0.425 -3.500 8.508 1.00 93.00 79 GLU A O 1
ATOM 604 N N . LEU A 1 80 ? 1.327 -4.858 6.971 1.00 88.31 80 LEU A N 1
ATOM 605 C CA . LEU A 1 80 ? 0.512 -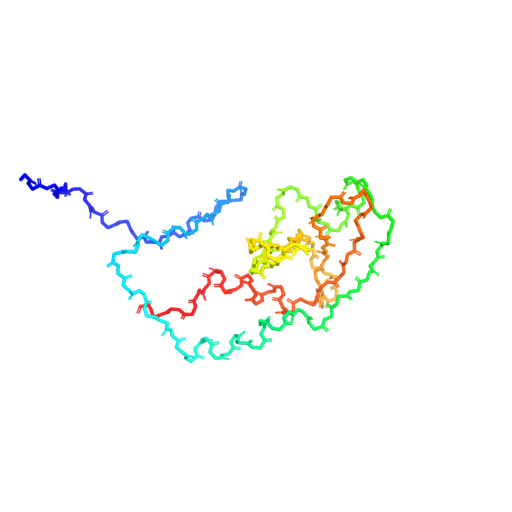6.026 7.279 1.00 88.31 80 LEU A CA 1
ATOM 606 C C . LEU A 1 80 ? 1.388 -7.049 7.993 1.00 88.31 80 LEU A C 1
ATOM 608 O O . LEU A 1 80 ? 2.339 -7.552 7.403 1.00 88.31 80 LEU A O 1
ATOM 612 N N . ARG A 1 81 ? 1.062 -7.373 9.247 1.00 90.00 81 ARG A N 1
ATOM 613 C CA . ARG A 1 81 ? 1.768 -8.383 10.051 1.00 90.00 81 ARG A CA 1
ATOM 614 C C . ARG A 1 81 ? 0.928 -9.646 10.183 1.00 90.00 81 ARG A C 1
ATOM 616 O O . ARG A 1 81 ? -0.264 -9.565 10.475 1.00 90.00 81 ARG A O 1
ATOM 623 N N . PHE A 1 82 ? 1.543 -10.807 10.000 1.00 87.00 82 PHE A N 1
ATOM 624 C CA . PHE A 1 82 ? 0.861 -12.099 10.096 1.00 87.00 82 PHE A CA 1
ATOM 625 C C . PHE A 1 82 ? 1.789 -13.184 10.642 1.00 87.00 82 PHE A C 1
ATOM 627 O O . PHE A 1 82 ? 3.008 -13.111 10.498 1.00 87.00 82 PHE A O 1
ATOM 634 N N . ASN A 1 83 ? 1.208 -14.203 11.276 1.00 92.50 83 ASN A N 1
ATOM 635 C CA . ASN A 1 83 ? 1.974 -15.358 11.733 1.00 92.50 83 ASN A CA 1
ATOM 636 C C . ASN A 1 83 ? 2.429 -16.168 10.517 1.00 92.50 83 ASN A C 1
ATOM 638 O O . ASN A 1 83 ? 1.647 -16.447 9.607 1.00 92.50 83 ASN A O 1
ATOM 642 N N . SER A 1 84 ? 3.691 -16.569 10.531 1.00 92.81 84 SER A N 1
ATOM 643 C CA . SER A 1 84 ? 4.321 -17.395 9.513 1.00 92.81 84 SER A CA 1
ATOM 644 C C . SER A 1 84 ? 5.175 -18.469 10.181 1.00 92.81 84 SER A C 1
ATOM 646 O O . SER A 1 84 ? 5.376 -18.470 11.399 1.00 92.81 84 SER A O 1
ATOM 648 N N . PHE A 1 85 ? 5.661 -19.417 9.388 1.00 93.06 85 PHE A N 1
ATOM 649 C CA . PHE A 1 85 ? 6.434 -20.551 9.879 1.00 93.06 85 PHE A CA 1
ATOM 650 C C . PHE A 1 85 ? 7.705 -20.714 9.063 1.00 93.06 85 PHE A C 1
ATOM 652 O O . PHE A 1 85 ? 7.689 -20.672 7.833 1.00 93.06 85 PHE A O 1
ATOM 659 N N . SER A 1 86 ? 8.831 -20.920 9.746 1.00 92.12 86 SER A N 1
ATOM 660 C CA . SER A 1 86 ? 10.084 -21.238 9.065 1.00 92.12 86 SER A CA 1
ATOM 661 C C . SER A 1 86 ? 9.985 -22.616 8.405 1.00 92.12 86 SER A C 1
ATOM 663 O O . SER A 1 86 ? 9.138 -23.434 8.769 1.00 92.12 86 SER A O 1
ATOM 665 N N . ALA A 1 87 ? 10.920 -22.948 7.511 1.00 91.44 87 ALA A N 1
ATOM 666 C CA . ALA A 1 87 ? 10.997 -24.291 6.922 1.00 91.44 87 ALA A CA 1
ATOM 667 C C . ALA A 1 87 ? 11.121 -25.426 7.968 1.00 91.44 87 ALA A C 1
ATOM 669 O O . ALA A 1 87 ? 10.885 -26.588 7.652 1.00 91.44 87 ALA A O 1
ATOM 670 N N . ARG A 1 88 ? 11.499 -25.102 9.215 1.00 94.00 88 ARG A N 1
ATOM 671 C CA . ARG A 1 88 ? 11.607 -26.043 10.343 1.00 94.00 88 ARG A CA 1
ATOM 672 C C . ARG A 1 88 ? 10.380 -26.037 11.267 1.00 94.00 88 ARG A C 1
ATOM 674 O O . ARG A 1 88 ? 10.411 -26.703 12.296 1.00 94.00 88 ARG A O 1
ATOM 681 N N . GLY A 1 89 ? 9.328 -25.289 10.931 1.00 93.81 89 GLY A N 1
ATOM 682 C CA . GLY A 1 89 ? 8.083 -25.214 11.703 1.00 93.81 89 GLY A CA 1
ATOM 683 C C . GLY A 1 89 ? 8.118 -24.263 12.903 1.00 93.81 89 GLY A C 1
ATOM 684 O O . GLY A 1 89 ? 7.224 -24.313 13.740 1.00 93.81 89 GLY A O 1
ATOM 685 N N . THR A 1 90 ? 9.132 -23.402 13.019 1.00 94.88 90 THR A N 1
ATOM 686 C CA . THR A 1 90 ? 9.165 -22.365 14.065 1.00 94.88 90 THR A CA 1
ATOM 687 C C . THR A 1 90 ? 8.233 -21.223 13.680 1.00 94.88 90 THR A C 1
ATOM 689 O O . THR A 1 90 ? 8.417 -20.647 12.610 1.00 94.88 90 THR A O 1
ATOM 692 N N . GLU A 1 91 ? 7.271 -20.899 14.543 1.00 94.00 91 GLU A N 1
ATOM 693 C CA . GLU A 1 91 ? 6.377 -19.748 14.373 1.00 94.00 91 GLU A CA 1
ATOM 694 C C . GLU A 1 91 ? 7.142 -18.427 14.546 1.00 94.00 91 GLU A C 1
ATOM 696 O O . GLU A 1 91 ? 7.963 -18.287 15.456 1.00 94.00 91 GLU A O 1
ATOM 701 N N . PHE A 1 92 ? 6.876 -17.460 13.672 1.00 91.00 92 PHE A N 1
ATOM 702 C CA . PHE A 1 92 ? 7.378 -16.091 13.769 1.00 91.00 92 PHE A CA 1
ATOM 703 C C . PHE A 1 92 ? 6.363 -15.099 13.183 1.00 91.00 92 PHE A C 1
ATOM 705 O O . PHE A 1 92 ? 5.437 -15.493 12.477 1.00 91.00 92 PHE A O 1
ATOM 712 N N . ILE A 1 93 ? 6.529 -13.808 13.479 1.00 90.00 93 ILE A N 1
ATOM 713 C CA . ILE A 1 93 ? 5.710 -12.743 12.888 1.00 90.00 93 ILE A CA 1
ATOM 714 C C . ILE A 1 93 ? 6.411 -12.239 11.632 1.00 90.00 93 ILE A C 1
ATOM 716 O O . ILE A 1 93 ? 7.511 -11.693 11.708 1.00 90.00 93 ILE A O 1
ATOM 720 N N . ASP A 1 94 ? 5.762 -12.430 10.496 1.00 90.00 94 ASP A N 1
ATOM 721 C CA . ASP A 1 94 ? 6.185 -11.927 9.196 1.00 90.00 94 ASP A CA 1
ATOM 722 C C . ASP A 1 94 ? 5.410 -10.651 8.847 1.00 90.00 94 ASP A C 1
ATOM 724 O O . ASP A 1 94 ? 4.504 -10.231 9.582 1.00 90.00 94 ASP A O 1
ATOM 728 N N . GLY A 1 95 ? 5.762 -10.010 7.739 1.00 90.25 95 GLY A N 1
ATOM 729 C CA . GLY A 1 95 ? 4.966 -8.905 7.247 1.00 90.25 95 GLY A CA 1
ATOM 730 C C . GLY A 1 95 ? 5.311 -8.397 5.863 1.00 90.25 95 GLY A C 1
ATOM 731 O O . GLY A 1 95 ? 6.359 -8.684 5.296 1.00 90.25 95 GLY A O 1
ATOM 732 N N . ILE A 1 96 ? 4.382 -7.604 5.342 1.00 90.00 96 ILE A N 1
ATOM 733 C CA . ILE A 1 96 ? 4.513 -6.871 4.087 1.00 90.00 96 ILE A CA 1
ATOM 734 C C . ILE A 1 96 ? 4.380 -5.392 4.426 1.00 90.00 96 ILE A C 1
ATOM 736 O O . ILE A 1 96 ? 3.385 -4.991 5.030 1.00 90.00 96 ILE A O 1
ATOM 740 N N . LEU A 1 97 ? 5.370 -4.595 4.037 1.00 94.12 97 LEU A N 1
ATOM 741 C CA . LEU A 1 97 ? 5.384 -3.151 4.235 1.00 94.12 97 LEU A CA 1
ATOM 742 C C . LEU A 1 97 ? 5.320 -2.459 2.876 1.00 94.12 97 LEU A C 1
ATOM 744 O O . LEU A 1 97 ? 6.200 -2.654 2.043 1.00 94.12 97 LEU A O 1
ATOM 748 N N . PHE A 1 98 ? 4.296 -1.641 2.661 1.00 95.44 98 PHE A N 1
ATOM 749 C CA . PHE A 1 98 ? 4.189 -0.771 1.496 1.00 95.44 98 PHE A CA 1
ATOM 750 C C . PHE A 1 98 ? 4.508 0.667 1.879 1.00 95.44 98 PHE A C 1
ATOM 752 O O . PHE A 1 98 ? 3.874 1.214 2.780 1.00 95.44 98 PHE A O 1
ATOM 759 N N . MET A 1 99 ? 5.430 1.287 1.146 1.00 96.94 99 MET A N 1
ATOM 760 C CA . MET A 1 99 ? 5.646 2.732 1.183 1.00 96.94 99 MET A CA 1
ATOM 761 C C . MET A 1 99 ? 4.721 3.384 0.157 1.00 96.94 99 MET A C 1
ATOM 763 O O . MET A 1 99 ? 4.820 3.070 -1.029 1.00 96.94 99 MET A O 1
ATOM 767 N N . ILE A 1 100 ? 3.814 4.253 0.604 1.00 97.75 100 ILE A N 1
ATOM 768 C CA . ILE A 1 100 ? 2.734 4.826 -0.208 1.00 97.75 100 ILE A CA 1
ATOM 769 C C . ILE A 1 100 ? 3.132 6.217 -0.719 1.00 97.75 100 ILE A C 1
ATOM 771 O O . ILE A 1 100 ? 3.486 7.114 0.042 1.00 97.75 100 ILE A O 1
ATOM 775 N N . GLY A 1 101 ? 3.103 6.389 -2.035 1.00 97.81 101 GLY A N 1
ATOM 776 C CA . GLY A 1 101 ? 3.384 7.644 -2.725 1.00 97.81 101 GLY A CA 1
ATOM 777 C C . GLY A 1 101 ? 2.122 8.408 -3.090 1.00 97.81 101 GLY A C 1
ATOM 778 O O . GLY A 1 101 ? 1.091 8.307 -2.430 1.00 97.81 101 GLY A O 1
ATOM 779 N N . ASP A 1 102 ? 2.208 9.161 -4.180 1.00 98.19 102 ASP A N 1
ATOM 780 C CA . ASP A 1 102 ? 1.104 9.973 -4.668 1.00 98.19 102 ASP A CA 1
ATOM 781 C C . ASP A 1 102 ? -0.020 9.113 -5.252 1.00 98.19 102 ASP A C 1
ATOM 783 O O . ASP A 1 102 ? 0.183 8.013 -5.785 1.00 98.19 102 ASP A O 1
ATOM 787 N N . LYS A 1 103 ? -1.232 9.663 -5.197 1.00 98.19 103 LYS A N 1
ATOM 788 C CA . LYS A 1 103 ? -2.375 9.135 -5.937 1.00 98.19 103 LYS A CA 1
ATOM 789 C C . LYS A 1 103 ? -2.173 9.399 -7.430 1.00 98.19 103 LYS A C 1
ATOM 791 O O . LYS A 1 103 ? -1.722 10.477 -7.813 1.00 98.19 103 LYS A O 1
ATOM 796 N N . THR A 1 104 ? -2.522 8.437 -8.279 1.00 97.94 104 THR A N 1
ATOM 797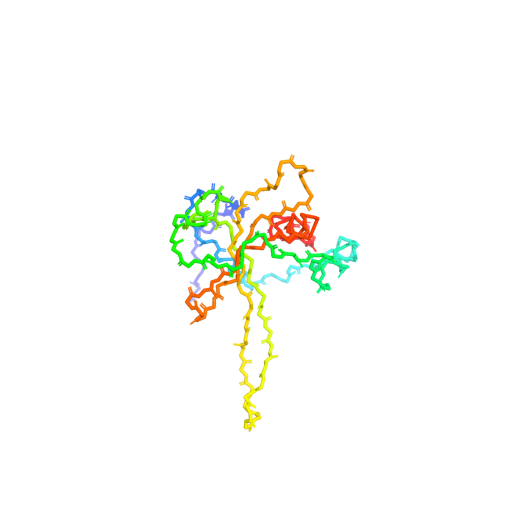 C CA . THR A 1 104 ? -2.504 8.607 -9.736 1.00 97.94 104 THR A CA 1
ATOM 798 C C . THR A 1 104 ? -3.412 9.765 -10.1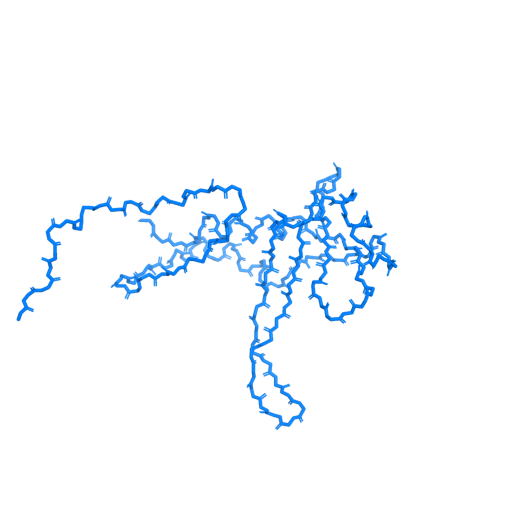49 1.00 97.94 104 THR A C 1
ATOM 800 O O . THR A 1 104 ? -4.411 10.044 -9.485 1.00 97.94 104 THR A O 1
ATOM 803 N N . GLU A 1 105 ? -3.110 10.423 -11.273 1.00 97.12 105 GLU A N 1
ATOM 804 C CA . GLU A 1 105 ? -3.899 11.567 -11.768 1.00 97.12 105 GLU A CA 1
ATOM 805 C C . GLU A 1 105 ? -5.386 11.227 -11.967 1.00 97.12 105 GLU A C 1
ATOM 807 O O . GLU A 1 105 ? -6.259 12.067 -11.762 1.00 97.12 105 GLU A O 1
ATOM 812 N N . ASP A 1 106 ? -5.688 9.977 -12.331 1.00 97.44 106 ASP A N 1
ATOM 813 C CA . ASP A 1 106 ? -7.059 9.490 -12.497 1.00 97.44 106 ASP A CA 1
ATOM 814 C C . ASP A 1 106 ? -7.744 9.080 -11.177 1.00 97.44 106 ASP A C 1
ATOM 816 O O . ASP A 1 106 ? -8.910 8.679 -11.185 1.00 97.44 106 ASP A O 1
ATOM 820 N N . GLY A 1 107 ? -7.027 9.161 -10.053 1.00 97.81 107 GLY A N 1
ATOM 821 C CA . GLY A 1 107 ? -7.503 8.878 -8.703 1.00 97.81 107 GLY A CA 1
ATOM 822 C C . GLY A 1 107 ? -7.747 7.401 -8.393 1.00 97.81 107 GLY A C 1
ATOM 823 O O . GLY A 1 107 ? -8.256 7.095 -7.314 1.00 97.81 107 GLY A O 1
ATOM 824 N N . LYS A 1 108 ? -7.435 6.478 -9.312 1.00 97.88 108 LYS A N 1
ATOM 825 C CA . LYS A 1 108 ? -7.782 5.054 -9.161 1.00 97.88 108 LYS A CA 1
ATOM 826 C C . LYS A 1 108 ? -6.760 4.251 -8.377 1.00 97.88 108 LYS A C 1
ATOM 828 O O . LYS A 1 108 ? -7.082 3.156 -7.913 1.00 97.88 108 LYS A O 1
ATOM 833 N N . SER A 1 109 ? -5.537 4.743 -8.235 1.00 98.38 109 SER A N 1
ATOM 834 C CA . SER A 1 109 ? -4.484 4.020 -7.533 1.00 98.38 109 SER A CA 1
ATOM 835 C C . SER A 1 109 ? -3.570 4.958 -6.762 1.00 98.38 109 SER A C 1
ATOM 837 O O . SER A 1 109 ? -3.527 6.151 -7.034 1.00 98.38 109 SER A O 1
ATOM 839 N N . TYR A 1 110 ? -2.827 4.408 -5.811 1.00 98.56 110 TYR A N 1
ATOM 840 C CA . TYR A 1 110 ? -1.638 5.041 -5.248 1.00 98.56 110 TYR A CA 1
ATOM 841 C C . TYR A 1 110 ? -0.399 4.368 -5.809 1.00 98.56 110 TYR A C 1
ATOM 843 O O . TYR A 1 110 ? -0.384 3.145 -5.979 1.00 98.56 110 TYR A O 1
ATOM 851 N N . PHE A 1 111 ? 0.642 5.151 -6.072 1.00 98.50 111 PHE A N 1
ATOM 852 C CA . PHE A 1 111 ? 1.955 4.575 -6.301 1.00 98.50 111 PHE A CA 1
ATOM 853 C C . PHE A 1 111 ? 2.509 4.009 -4.997 1.00 98.50 111 PHE A C 1
ATOM 855 O O . PHE A 1 111 ? 2.269 4.556 -3.925 1.00 98.50 111 PHE A O 1
ATOM 862 N N . ALA A 1 112 ? 3.250 2.912 -5.074 1.00 97.88 112 ALA A N 1
ATOM 863 C CA . ALA A 1 112 ? 3.907 2.333 -3.912 1.00 97.88 112 ALA A CA 1
ATOM 864 C C . ALA A 1 112 ? 5.125 1.503 -4.313 1.00 97.88 112 ALA A C 1
ATOM 866 O O . ALA A 1 112 ? 5.285 1.146 -5.477 1.00 97.88 112 ALA A O 1
ATOM 867 N N . TYR A 1 113 ? 5.950 1.123 -3.345 1.00 96.75 113 TYR A N 1
ATOM 868 C CA . TYR A 1 113 ? 6.803 -0.058 -3.471 1.00 96.75 113 TYR A CA 1
ATOM 869 C C . TYR A 1 113 ? 6.712 -0.889 -2.189 1.00 96.75 113 TYR A C 1
ATOM 871 O O . TYR A 1 113 ? 6.349 -0.372 -1.130 1.00 96.75 113 TYR A O 1
ATOM 879 N N . SER A 1 114 ? 7.008 -2.185 -2.291 1.00 94.12 114 SER A N 1
ATOM 880 C CA . SER A 1 114 ? 7.121 -3.053 -1.116 1.00 94.12 114 SER A CA 1
ATOM 881 C C . SER A 1 114 ? 8.528 -2.937 -0.544 1.00 94.12 114 SER A C 1
ATOM 883 O O . SER A 1 114 ? 9.493 -3.234 -1.246 1.00 94.12 114 SER A O 1
ATOM 885 N N . GLU A 1 115 ? 8.654 -2.533 0.715 1.00 90.81 115 GLU A N 1
ATOM 886 C CA . GLU A 1 115 ? 9.927 -2.573 1.430 1.00 90.81 115 GLU A CA 1
ATOM 887 C C . GLU A 1 115 ? 10.304 -4.042 1.649 1.00 90.81 115 GLU A C 1
ATOM 889 O O . GLU A 1 115 ? 9.574 -4.810 2.282 1.00 90.81 115 GLU A O 1
ATOM 894 N N . ASN A 1 116 ? 11.420 -4.455 1.059 1.00 87.31 116 ASN A N 1
ATOM 895 C CA . ASN A 1 116 ? 11.965 -5.799 1.167 1.00 87.31 116 ASN A CA 1
ATOM 896 C C . ASN A 1 116 ? 13.498 -5.735 1.021 1.00 87.31 116 ASN A C 1
ATOM 898 O O . ASN A 1 116 ? 14.070 -4.700 0.679 1.00 87.31 116 ASN A O 1
ATOM 902 N N . ASN A 1 117 ? 14.179 -6.856 1.265 1.00 85.56 117 ASN A N 1
ATOM 903 C CA . ASN A 1 117 ? 15.642 -6.934 1.166 1.00 85.56 117 ASN A CA 1
ATOM 904 C C 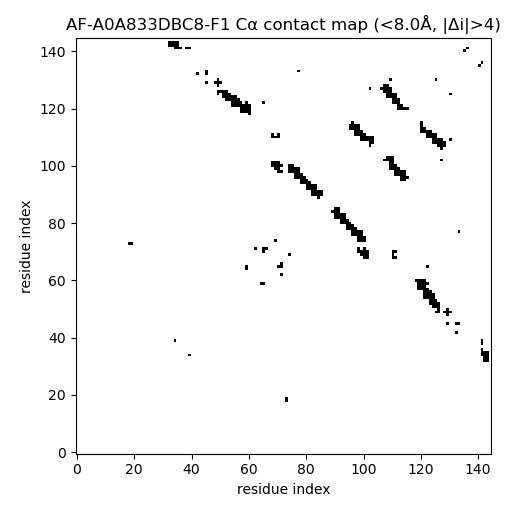. ASN A 1 117 ? 16.158 -7.034 -0.286 1.00 85.56 117 ASN A C 1
ATOM 906 O O . ASN A 1 117 ? 17.319 -7.390 -0.499 1.00 85.56 117 ASN A O 1
ATOM 910 N N . GLU A 1 118 ? 15.316 -6.777 -1.289 1.00 89.75 118 GLU A N 1
ATOM 911 C CA . GLU A 1 118 ? 15.708 -6.827 -2.695 1.00 89.75 118 GLU A CA 1
ATOM 912 C C . GLU A 1 118 ? 16.289 -5.479 -3.137 1.00 89.75 118 GLU A C 1
ATOM 914 O O . GLU A 1 118 ? 15.863 -4.406 -2.702 1.00 89.75 118 GLU A O 1
ATOM 919 N N . TYR A 1 119 ? 17.296 -5.539 -4.013 1.00 89.94 119 TYR A N 1
ATOM 920 C CA . TYR A 1 119 ? 17.920 -4.341 -4.580 1.00 89.94 119 TYR A CA 1
ATOM 921 C C . TYR A 1 119 ? 16.992 -3.629 -5.574 1.00 89.94 119 TYR A C 1
ATOM 923 O O . TYR A 1 119 ? 16.920 -2.404 -5.594 1.00 89.94 119 TYR A O 1
ATOM 931 N N . ILE A 1 120 ? 16.266 -4.404 -6.383 1.00 93.62 120 ILE A N 1
ATOM 932 C CA . ILE A 1 120 ? 15.262 -3.887 -7.312 1.00 93.62 120 ILE A CA 1
ATOM 933 C C . ILE A 1 120 ? 13.910 -3.991 -6.623 1.00 93.62 120 ILE A C 1
ATOM 935 O O . ILE A 1 120 ? 13.470 -5.095 -6.309 1.00 93.62 120 ILE A O 1
ATOM 939 N N . ARG A 1 121 ? 13.245 -2.854 -6.426 1.00 95.50 121 ARG A N 1
ATOM 940 C CA . ARG A 1 121 ? 11.895 -2.791 -5.865 1.00 95.50 121 ARG A CA 1
ATOM 941 C C . ARG A 1 121 ? 10.986 -2.119 -6.884 1.00 95.50 121 ARG A C 1
ATOM 943 O O . ARG A 1 121 ? 11.057 -0.905 -7.058 1.00 95.50 121 ARG A O 1
ATOM 950 N N . PRO A 1 122 ? 10.141 -2.882 -7.594 1.00 97.12 122 PRO A N 1
ATOM 951 C CA . PRO A 1 122 ? 9.252 -2.312 -8.590 1.00 97.12 122 PRO A CA 1
ATOM 952 C C . PRO A 1 122 ? 8.354 -1.221 -8.005 1.00 97.12 122 PRO A C 1
ATOM 954 O O . PRO A 1 122 ? 7.833 -1.359 -6.898 1.00 97.12 122 PRO A O 1
ATOM 957 N N . VAL A 1 123 ? 8.109 -0.174 -8.792 1.00 98.06 123 VAL A N 1
ATOM 958 C CA . VAL A 1 123 ? 7.028 0.767 -8.497 1.00 98.06 123 VAL A CA 1
ATOM 959 C C . VAL A 1 123 ? 5.720 0.113 -8.903 1.00 98.06 123 VAL A C 1
ATOM 961 O O . VAL A 1 123 ? 5.551 -0.338 -10.040 1.00 98.06 123 VAL A O 1
ATOM 964 N N . LEU A 1 124 ? 4.800 0.075 -7.956 1.00 98.19 124 LEU A N 1
ATOM 965 C 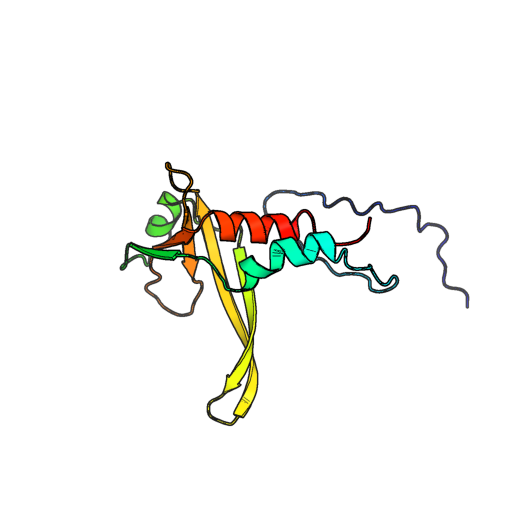CA . LEU A 1 124 ? 3.476 -0.503 -8.049 1.00 98.19 124 LEU A CA 1
ATOM 966 C C . LEU A 1 124 ? 2.433 0.610 -8.147 1.00 98.19 124 LEU A C 1
ATOM 968 O O . LEU A 1 124 ? 2.645 1.709 -7.645 1.00 98.19 124 LEU A O 1
ATOM 972 N N . ALA A 1 125 ? 1.289 0.299 -8.745 1.00 98.31 125 ALA A N 1
ATOM 973 C CA . ALA A 1 125 ? 0.041 1.026 -8.564 1.00 98.31 125 ALA A CA 1
ATOM 974 C C . ALA A 1 125 ? -0.934 0.109 -7.816 1.00 98.31 125 ALA A C 1
ATOM 976 O O . ALA A 1 125 ? -1.214 -1.003 -8.275 1.00 98.31 125 ALA A O 1
ATOM 977 N N . ILE A 1 126 ? -1.398 0.555 -6.650 1.00 97.75 126 ILE A N 1
ATOM 978 C CA . ILE A 1 126 ? -2.278 -0.186 -5.739 1.00 97.75 126 ILE A CA 1
ATOM 979 C C . ILE A 1 126 ? -3.655 0.479 -5.730 1.00 97.75 126 ILE A C 1
ATOM 981 O O . ILE A 1 126 ? -3.734 1.702 -5.653 1.00 97.75 126 ILE A O 1
ATOM 985 N N . ASP A 1 127 ? -4.729 -0.314 -5.797 1.00 96.56 127 ASP A N 1
ATOM 986 C CA . ASP A 1 127 ? -6.123 0.160 -5.763 1.00 96.56 127 ASP A CA 1
ATOM 987 C C . ASP A 1 127 ? -6.358 1.222 -4.676 1.00 96.56 127 ASP A C 1
ATOM 989 O O . ASP A 1 127 ? -6.173 0.970 -3.482 1.00 96.56 127 ASP A O 1
ATOM 993 N N . ALA A 1 128 ? -6.797 2.412 -5.094 1.00 96.44 128 ALA A N 1
ATOM 994 C CA . ALA A 1 128 ? -6.943 3.553 -4.198 1.00 96.44 128 ALA A CA 1
ATOM 995 C C . ALA A 1 128 ? -7.999 3.324 -3.124 1.00 96.44 128 ALA A C 1
ATOM 997 O O . ALA A 1 128 ? -7.801 3.731 -1.985 1.00 96.44 128 ALA A O 1
ATOM 998 N N . LYS A 1 129 ? -9.085 2.618 -3.460 1.00 93.69 129 LYS A N 1
ATOM 999 C CA . LYS A 1 129 ? -10.159 2.327 -2.502 1.00 93.69 129 LYS A CA 1
ATOM 1000 C C . LYS A 1 129 ? -9.654 1.532 -1.307 1.00 93.69 129 LYS A C 1
ATOM 1002 O O . LYS A 1 129 ? -10.126 1.744 -0.197 1.00 93.69 129 LYS A O 1
ATOM 1007 N N . TRP A 1 130 ? -8.713 0.621 -1.537 1.00 93.75 130 TRP A N 1
ATOM 1008 C CA . TRP A 1 130 ? -8.111 -0.152 -0.464 1.00 93.75 130 TRP A CA 1
ATOM 1009 C C . TRP A 1 130 ? -7.190 0.709 0.401 1.00 93.75 130 TRP A C 1
ATOM 1011 O O . TRP A 1 130 ? -7.371 0.737 1.615 1.00 93.75 130 TRP A O 1
ATOM 1021 N N . VAL A 1 131 ? -6.263 1.454 -0.213 1.00 94.50 131 VAL A N 1
ATOM 1022 C CA . VAL A 1 131 ? -5.330 2.337 0.512 1.00 94.50 131 VAL A CA 1
ATOM 1023 C C . VAL A 1 131 ? -6.088 3.362 1.359 1.00 94.50 131 VAL A C 1
ATOM 1025 O O . VAL A 1 131 ? -5.863 3.440 2.565 1.00 94.50 131 VAL A O 1
ATOM 1028 N N . ASP A 1 132 ? -7.041 4.076 0.751 1.00 93.50 132 ASP A N 1
ATOM 1029 C CA . ASP A 1 132 ? -7.866 5.085 1.424 1.00 93.50 132 ASP A CA 1
ATOM 1030 C C . ASP A 1 132 ? -8.581 4.495 2.640 1.00 93.50 132 ASP A C 1
ATOM 1032 O O . ASP A 1 132 ? -8.626 5.099 3.707 1.00 93.50 132 ASP A O 1
ATOM 1036 N N . ALA A 1 133 ? -9.137 3.294 2.496 1.00 89.50 133 ALA A N 1
ATOM 1037 C CA . ALA A 1 133 ? -9.940 2.710 3.549 1.00 89.50 133 ALA A CA 1
ATOM 1038 C C . ALA A 1 133 ? -9.105 2.117 4.697 1.00 89.50 133 ALA A C 1
ATOM 1040 O O . ALA A 1 133 ? -9.571 2.099 5.835 1.00 89.50 133 ALA A O 1
ATOM 1041 N N . ILE A 1 134 ? -7.870 1.672 4.435 1.00 89.88 134 ILE A N 1
ATOM 1042 C CA . ILE A 1 134 ? -6.919 1.310 5.497 1.00 89.88 134 ILE A CA 1
ATOM 1043 C C . ILE A 1 134 ? -6.489 2.556 6.282 1.00 89.88 134 ILE A C 1
ATOM 1045 O O . ILE A 1 134 ? -6.473 2.517 7.512 1.00 89.88 134 ILE A O 1
ATOM 1049 N N . ILE A 1 135 ? -6.195 3.664 5.596 1.00 88.88 135 ILE A N 1
ATOM 1050 C CA . ILE A 1 135 ? -5.860 4.939 6.249 1.00 88.88 135 ILE A CA 1
ATOM 1051 C C . ILE A 1 135 ? -7.057 5.450 7.069 1.00 88.88 135 ILE A C 1
ATOM 1053 O O . ILE A 1 135 ? -6.897 5.828 8.227 1.00 88.88 135 ILE A O 1
ATOM 1057 N N . GLU A 1 136 ? -8.277 5.367 6.534 1.00 86.56 136 GLU A N 1
ATOM 1058 C CA . GLU A 1 136 ? -9.496 5.752 7.257 1.00 86.56 136 GLU A CA 1
ATOM 1059 C C . GLU A 1 136 ? -9.742 4.874 8.496 1.00 86.56 136 GLU A C 1
ATOM 1061 O O . GLU A 1 136 ? -10.183 5.375 9.526 1.00 86.56 136 GLU A O 1
ATOM 1066 N N . LEU A 1 137 ? -9.425 3.573 8.448 1.00 84.56 137 LEU A N 1
ATOM 1067 C CA . LEU A 1 137 ? -9.507 2.698 9.626 1.00 84.56 137 LEU A CA 1
ATOM 1068 C C . LEU A 1 137 ? -8.553 3.130 10.745 1.00 84.56 137 LEU A C 1
ATOM 1070 O O . LEU A 1 137 ? -8.863 2.923 11.919 1.00 84.56 137 LEU A O 1
ATOM 1074 N N . TYR A 1 138 ? -7.401 3.698 10.390 1.00 84.19 138 TYR A N 1
ATOM 1075 C CA . TYR A 1 138 ? -6.463 4.258 11.354 1.00 84.19 138 TYR A CA 1
ATOM 1076 C C . TYR A 1 138 ? -6.977 5.583 11.934 1.00 84.19 138 TYR A C 1
ATOM 1078 O O . TYR A 1 138 ? -6.962 5.776 13.151 1.00 84.19 138 TYR A O 1
ATOM 1086 N N . ASP A 1 139 ? -7.479 6.468 11.075 1.00 85.12 139 ASP A N 1
ATOM 1087 C CA . ASP A 1 139 ? -7.943 7.804 11.454 1.00 85.12 139 ASP A CA 1
ATOM 1088 C C . ASP A 1 139 ? -9.265 7.799 12.231 1.00 85.12 139 ASP A C 1
ATOM 1090 O O . ASP A 1 139 ? -9.471 8.597 13.150 1.00 85.12 139 ASP A O 1
ATOM 1094 N N . ASN A 1 140 ? -10.165 6.890 11.872 1.00 84.56 140 ASN A N 1
ATOM 1095 C CA . ASN A 1 140 ? -11.498 6.756 12.434 1.00 84.56 140 ASN A CA 1
ATOM 1096 C C . ASN A 1 140 ? -11.794 5.273 12.714 1.00 84.56 140 ASN A C 1
ATOM 1098 O O . ASN A 1 140 ? -12.615 4.645 12.033 1.00 84.56 140 ASN A O 1
ATOM 1102 N N . PRO A 1 141 ? -11.130 4.689 13.728 1.00 85.56 141 PRO A N 1
ATOM 1103 C CA . PRO A 1 141 ? -11.292 3.281 14.040 1.00 85.56 141 PRO A CA 1
ATOM 1104 C C . PRO A 1 141 ? -12.758 2.971 14.384 1.00 85.56 141 PRO A C 1
ATOM 1106 O O . PRO A 1 141 ? -13.433 3.790 15.015 1.00 85.56 141 PRO A O 1
ATOM 1109 N N . PRO A 1 142 ? -13.274 1.780 14.023 1.00 86.19 142 PRO A N 1
ATOM 1110 C CA . PRO A 1 142 ? -14.677 1.405 14.197 1.00 86.19 142 PRO A CA 1
ATOM 1111 C C . PRO A 1 142 ? -14.978 1.024 15.652 1.00 86.19 142 PRO A C 1
ATOM 1113 O O . PRO A 1 142 ? -15.407 -0.084 15.970 1.00 86.19 142 PRO A O 1
ATOM 1116 N N . ILE A 1 143 ? -14.750 1.961 16.561 1.00 87.12 143 ILE A N 1
ATOM 1117 C CA . ILE A 1 143 ? -14.974 1.845 17.996 1.00 87.12 143 ILE A CA 1
ATOM 1118 C C . ILE A 1 143 ? -16.200 2.664 18.402 1.00 87.12 143 ILE A C 1
ATOM 1120 O O . ILE A 1 143 ? -16.590 3.621 17.733 1.00 87.12 143 ILE A O 1
ATOM 1124 N N . LYS A 1 144 ? -16.853 2.271 19.494 1.00 81.31 144 LYS A N 1
ATOM 1125 C CA . LYS A 1 144 ? -17.913 3.078 20.101 1.00 81.31 144 LYS A CA 1
ATOM 1126 C C . LYS A 1 144 ? -17.267 4.306 20.745 1.00 81.31 144 LYS A C 1
ATOM 1128 O O . LYS A 1 144 ? -16.335 4.146 21.529 1.00 81.31 144 LYS A O 1
ATOM 1133 N N . LYS A 1 145 ? -17.746 5.490 20.359 1.00 73.12 145 LYS A N 1
ATOM 1134 C CA . LYS A 1 145 ? -17.377 6.771 20.971 1.00 73.12 145 LYS A CA 1
ATOM 1135 C C . LYS A 1 145 ? -18.132 6.975 22.278 1.00 73.12 145 LYS A C 1
ATOM 1137 O O . LYS A 1 145 ? -19.273 6.463 22.368 1.00 73.12 145 LYS A O 1
#

Radius of gyration: 19.21 Å; Cα contacts (8 Å, |Δi|>4): 193; chains: 1; bounding box: 40×43×63 Å

pLDDT: mean 80.85, std 20.94, range [33.09, 98.56]

Sequence (145 aa):
MDLTDANDEKTSNSLNKEPGIGYAAFLKVGEKIALNKELWAQSTHLLSGPNSITVVKSDASEPEDYIKYGINKTSDAIELRFNSFSARGTEFIDGILFMIGDKTEDGKSYFAYSENNEYIRPVLAIDAKWVDAIIELYDNPPIKK